Protein AF-A0A2R4N3T8-F1 (afdb_monomer_lite)

Sequence (100 aa):
MARRKRKDPVTEAALKQLKFEVAQELGIPLNEEDNGDLTTRQVGKIGGTMVKRLIELGQRALVAEYEARQRRSQMRLVHAQRRPQLAAQALGVQRLRAVR

InterPro domains:
  IPR001448 Small acid-soluble spore protein, alpha/beta-type [PF00269] (9-61)
  IPR018126 Small acid-soluble spore protein, alpha/beta-type, conserved site [PS00304] (19-28)
  IPR038300 SASP, alpha/beta-type superfamily [G3DSA:6.10.10.80] (9-70)
  IPR050847 Small acid-soluble spore DNA-binding [PTHR36107] (10-63)

Organism: Carboxydocella thermautotrophica (NCBI:txid178899)

Foldseek 3Di:
DDDPPDDDPVVVVVLVVLLVVLCVVVVHPDDDPDDPVDDPVSSVSSVVVSVVVVVVVVVVVVVVVVVVVVVVVVVVVVVVVCVVVVVVVVVDPPPPDPDD

Radius of gyration: 29.58 Å; chains: 1; bounding box: 58×26×91 Å

Structure (mmCIF, N/CA/C/O backbone):
data_AF-A0A2R4N3T8-F1
#
_entry.id   AF-A0A2R4N3T8-F1
#
loop_
_atom_site.group_PDB
_atom_site.id
_atom_site.type_symbol
_atom_site.label_atom_id
_atom_site.label_alt_id
_atom_site.label_comp_id
_atom_site.label_asym_id
_atom_site.label_entity_id
_atom_site.label_seq_id
_atom_site.pdbx_PDB_ins_code
_atom_site.Cartn_x
_atom_site.Cartn_y
_atom_site.Cartn_z
_atom_site.occupancy
_atom_site.B_iso_or_equiv
_atom_site.auth_seq_id
_atom_site.auth_comp_id
_atom_site.auth_asym_id
_atom_site.auth_atom_id
_atom_site.pdbx_PDB_model_num
ATOM 1 N N . MET A 1 1 ? 20.609 1.713 22.352 1.00 48.22 1 MET A N 1
ATOM 2 C CA . MET A 1 1 ? 19.723 2.788 21.850 1.00 48.22 1 MET A CA 1
ATOM 3 C C . MET A 1 1 ? 19.265 2.442 20.439 1.00 48.22 1 MET A C 1
ATOM 5 O O . MET A 1 1 ? 20.110 2.199 19.587 1.00 48.22 1 MET A O 1
ATOM 9 N N . ALA A 1 2 ? 17.954 2.337 20.200 1.00 59.94 2 ALA A N 1
ATOM 10 C CA . ALA A 1 2 ? 17.408 1.982 18.890 1.00 59.94 2 ALA A CA 1
ATOM 11 C C . ALA A 1 2 ? 17.634 3.127 17.888 1.00 59.94 2 ALA A C 1
ATOM 13 O O . ALA A 1 2 ? 17.214 4.260 18.123 1.00 59.94 2 ALA A O 1
ATOM 14 N N . ARG A 1 3 ? 18.307 2.843 16.766 1.00 66.00 3 ARG A N 1
ATOM 15 C CA . ARG A 1 3 ? 18.503 3.798 15.668 1.00 66.00 3 ARG A CA 1
ATOM 16 C C . ARG A 1 3 ? 17.128 4.214 15.143 1.00 66.00 3 ARG A C 1
ATOM 18 O O . ARG A 1 3 ? 16.443 3.418 14.505 1.00 66.00 3 ARG A O 1
ATOM 25 N N . ARG A 1 4 ? 16.713 5.453 15.422 1.00 62.41 4 ARG A N 1
ATOM 26 C CA . ARG A 1 4 ? 15.455 6.017 14.916 1.00 62.41 4 ARG A CA 1
ATOM 27 C C . ARG A 1 4 ? 15.522 5.988 13.386 1.00 62.41 4 ARG A C 1
ATOM 29 O O . ARG A 1 4 ? 16.324 6.701 12.784 1.00 62.41 4 ARG A O 1
ATOM 36 N N . LYS A 1 5 ? 14.732 5.115 12.756 1.00 67.06 5 LYS A N 1
ATOM 37 C CA . LYS A 1 5 ? 14.573 5.077 11.299 1.00 67.06 5 LYS A CA 1
ATOM 38 C C . LYS A 1 5 ? 13.945 6.420 10.916 1.00 67.06 5 LYS A C 1
ATOM 40 O O . LYS A 1 5 ? 12.791 6.659 11.264 1.00 67.06 5 LYS A O 1
ATOM 45 N N . ARG A 1 6 ? 14.715 7.329 10.305 1.00 61.16 6 ARG A N 1
ATOM 46 C CA . ARG A 1 6 ? 14.159 8.584 9.781 1.00 61.16 6 ARG A CA 1
ATOM 47 C C . ARG A 1 6 ? 13.158 8.191 8.697 1.00 61.16 6 ARG A C 1
ATOM 49 O O . ARG A 1 6 ? 13.553 7.579 7.708 1.00 61.16 6 ARG A O 1
ATOM 56 N N . LYS A 1 7 ? 11.872 8.436 8.943 1.00 67.81 7 LYS A N 1
ATOM 57 C CA . LYS A 1 7 ? 10.837 8.312 7.918 1.00 67.81 7 LYS A CA 1
ATOM 58 C C . LYS A 1 7 ? 10.977 9.524 7.003 1.00 67.81 7 LYS A C 1
ATOM 60 O O . LYS A 1 7 ? 11.187 10.632 7.489 1.00 67.81 7 LYS A O 1
ATOM 65 N N . ASP A 1 8 ? 10.949 9.289 5.702 1.00 85.44 8 ASP A N 1
ATOM 66 C CA . ASP A 1 8 ? 10.917 10.354 4.708 1.00 85.44 8 ASP A CA 1
ATOM 67 C C . ASP A 1 8 ? 9.579 11.116 4.848 1.00 85.44 8 ASP A C 1
ATOM 69 O O . ASP A 1 8 ? 8.529 10.459 4.822 1.00 85.44 8 ASP A O 1
ATOM 73 N N . PRO A 1 9 ? 9.585 12.457 5.012 1.00 81.81 9 PRO A N 1
ATOM 74 C CA . PRO A 1 9 ? 8.366 13.256 5.155 1.00 81.81 9 PRO A CA 1
ATOM 75 C C . PRO A 1 9 ? 7.347 13.032 4.031 1.00 81.81 9 PRO A C 1
ATOM 77 O O . PRO A 1 9 ? 6.142 13.019 4.279 1.00 81.81 9 PRO A O 1
ATOM 80 N N . VAL A 1 10 ? 7.816 12.794 2.802 1.00 85.94 10 VAL A N 1
ATOM 81 C CA . VAL A 1 10 ? 6.945 12.544 1.645 1.00 85.94 10 VAL A CA 1
ATOM 82 C C . VAL A 1 10 ? 6.210 11.215 1.805 1.00 85.94 10 VAL A C 1
ATOM 84 O O . VAL A 1 10 ? 5.015 11.111 1.528 1.00 85.94 10 VAL A O 1
ATOM 87 N N . THR A 1 11 ? 6.906 10.196 2.313 1.00 88.62 11 THR A N 1
ATOM 88 C CA . THR A 1 11 ? 6.308 8.877 2.556 1.00 88.62 11 THR A CA 1
ATOM 89 C C . THR A 1 11 ? 5.267 8.945 3.671 1.00 88.62 11 THR A C 1
ATOM 91 O O . THR A 1 11 ? 4.234 8.289 3.590 1.00 88.62 11 THR A O 1
ATOM 94 N N . GLU A 1 12 ? 5.505 9.748 4.707 1.00 88.81 12 GLU A N 1
ATOM 95 C CA . GLU A 1 12 ? 4.548 9.916 5.802 1.00 88.81 12 GLU A CA 1
ATOM 96 C C . GLU A 1 12 ? 3.249 10.585 5.339 1.00 88.81 12 GLU A C 1
ATOM 98 O O . GLU A 1 12 ? 2.166 10.094 5.666 1.00 88.81 12 GLU A O 1
ATOM 103 N N . ALA A 1 13 ? 3.344 11.629 4.512 1.00 91.25 13 ALA A N 1
ATOM 104 C CA . ALA A 1 13 ? 2.178 12.279 3.920 1.00 91.25 13 ALA A CA 1
ATOM 105 C C . ALA A 1 13 ? 1.374 11.315 3.026 1.00 91.25 13 ALA A C 1
ATOM 107 O O . ALA A 1 13 ? 0.160 11.191 3.195 1.00 91.25 13 ALA A O 1
ATOM 108 N N . ALA A 1 14 ? 2.051 10.568 2.147 1.00 92.75 14 ALA A N 1
ATOM 109 C CA . ALA A 1 14 ? 1.403 9.593 1.268 1.00 92.75 14 ALA A CA 1
ATOM 110 C C . ALA A 1 14 ? 0.707 8.467 2.056 1.00 92.75 14 ALA A C 1
ATOM 112 O O . ALA A 1 14 ? -0.425 8.089 1.758 1.00 92.75 14 ALA A O 1
ATOM 113 N N . LEU A 1 15 ? 1.350 7.949 3.109 1.00 93.88 15 LEU A N 1
ATOM 114 C CA . LEU A 1 15 ? 0.746 6.930 3.971 1.00 93.88 15 LEU A CA 1
ATOM 115 C C . LEU A 1 15 ? -0.430 7.481 4.788 1.00 93.88 15 LEU A C 1
ATOM 117 O O . LEU A 1 15 ? -1.386 6.743 5.036 1.00 93.88 15 LEU A O 1
ATOM 121 N N . LYS A 1 16 ? -0.387 8.756 5.198 1.00 94.56 16 LYS A N 1
ATOM 122 C CA . LYS A 1 16 ? -1.513 9.425 5.866 1.00 94.56 16 LYS A CA 1
ATOM 123 C C . LYS A 1 16 ? -2.718 9.511 4.927 1.00 94.56 16 LYS A C 1
ATOM 125 O O . LYS A 1 16 ? -3.807 9.133 5.345 1.00 94.56 16 LYS A O 1
ATOM 130 N N . GLN A 1 17 ? -2.519 9.928 3.678 1.00 95.19 17 GLN A N 1
ATOM 131 C CA . GLN A 1 17 ? -3.582 9.975 2.666 1.00 95.19 17 GLN A CA 1
ATOM 132 C C . GLN A 1 17 ? -4.188 8.590 2.422 1.00 95.19 17 GLN A C 1
ATOM 134 O O . GLN A 1 17 ? -5.391 8.412 2.601 1.00 95.19 17 GLN A O 1
ATOM 139 N N . LEU A 1 18 ? -3.344 7.583 2.166 1.00 96.19 18 LEU A N 1
ATOM 140 C CA . LEU A 1 18 ? -3.786 6.202 1.962 1.00 96.19 18 LEU A CA 1
ATOM 141 C C . LEU A 1 18 ? -4.628 5.678 3.136 1.00 96.19 18 LEU A C 1
ATOM 143 O O . LEU A 1 18 ? -5.604 4.960 2.934 1.00 96.19 18 LEU A O 1
ATOM 147 N N . LYS A 1 19 ? -4.256 6.023 4.374 1.00 96.19 19 LYS A N 1
ATOM 148 C CA . LYS A 1 19 ? -5.003 5.627 5.574 1.00 96.19 19 LYS A CA 1
ATOM 149 C C . LYS A 1 19 ? -6.441 6.153 5.548 1.00 96.19 19 LYS A C 1
ATOM 151 O O . LYS A 1 19 ? -7.356 5.400 5.877 1.00 96.19 19 LYS A O 1
ATOM 156 N N . PHE A 1 20 ? -6.639 7.416 5.169 1.00 97.38 20 PHE A N 1
ATOM 157 C CA . PHE A 1 20 ? -7.971 8.022 5.098 1.00 97.38 20 PHE A CA 1
ATOM 158 C C . PHE A 1 20 ? -8.785 7.496 3.920 1.00 97.38 20 PHE A C 1
ATOM 160 O O . PHE A 1 20 ? -9.952 7.173 4.110 1.00 97.38 20 PHE A O 1
ATOM 167 N N . GLU A 1 21 ? -8.170 7.317 2.751 1.00 96.88 21 GLU A N 1
ATOM 168 C CA . GLU A 1 21 ? -8.827 6.699 1.591 1.00 96.88 21 GLU A CA 1
ATOM 169 C C . GLU A 1 21 ? -9.349 5.299 1.932 1.00 96.88 21 GLU A C 1
ATOM 171 O O . GLU A 1 21 ? -10.518 4.986 1.724 1.00 96.88 21 GLU A O 1
ATOM 176 N N . VAL A 1 22 ? -8.502 4.466 2.543 1.00 97.81 22 VAL A N 1
ATOM 177 C CA . VAL A 1 22 ? -8.890 3.119 2.978 1.00 97.81 22 VAL A CA 1
ATOM 178 C C . VAL A 1 22 ? -10.009 3.171 4.019 1.00 97.81 22 VAL A C 1
ATOM 180 O O . VAL A 1 22 ? -10.924 2.354 3.974 1.00 97.81 22 VAL A O 1
ATOM 183 N N . ALA A 1 23 ? -9.963 4.107 4.968 1.00 97.38 23 ALA A N 1
ATOM 184 C CA . ALA A 1 23 ? -11.029 4.247 5.955 1.00 97.38 23 ALA A CA 1
ATOM 185 C C . ALA A 1 23 ? -12.370 4.618 5.299 1.00 97.38 23 ALA A C 1
ATOM 187 O O . ALA A 1 23 ? -13.386 3.994 5.613 1.00 97.38 23 ALA A O 1
ATOM 188 N N . GLN A 1 24 ? -12.354 5.559 4.350 1.00 97.12 24 GLN A N 1
ATOM 189 C CA . GLN A 1 24 ? -13.530 5.976 3.584 1.00 97.12 24 GLN A CA 1
ATOM 190 C C . GLN A 1 24 ? -14.134 4.812 2.794 1.00 97.12 24 GLN A C 1
ATOM 192 O O . GLN A 1 24 ? -15.331 4.556 2.898 1.00 97.12 24 GLN A O 1
ATOM 197 N N . GLU A 1 25 ? -13.316 4.050 2.070 1.00 97.06 25 GLU A N 1
ATOM 198 C CA . GLU A 1 25 ? -13.774 2.877 1.314 1.00 97.06 25 GLU A CA 1
ATOM 199 C C . GLU A 1 25 ? -14.376 1.783 2.200 1.00 97.06 25 GLU A C 1
ATOM 201 O O . GLU A 1 25 ? -15.289 1.064 1.795 1.00 97.06 25 GLU A O 1
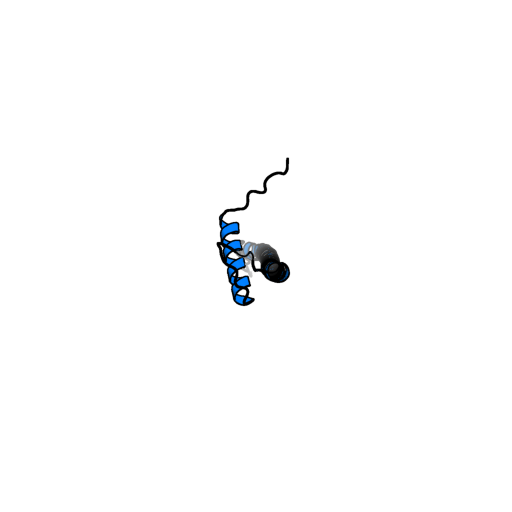ATOM 206 N N . LEU A 1 26 ? -13.849 1.632 3.415 1.00 97.12 26 LEU A N 1
ATOM 207 C CA . LEU A 1 26 ? -14.344 0.662 4.384 1.00 97.12 26 LEU A CA 1
ATOM 208 C C . LEU A 1 26 ? -15.568 1.161 5.165 1.00 97.12 26 LEU A C 1
ATOM 210 O O . LEU A 1 26 ? -16.100 0.388 5.967 1.00 97.12 26 LEU A O 1
ATOM 214 N N . GLY A 1 27 ? -15.994 2.413 4.959 1.00 96.38 27 GLY A N 1
ATOM 215 C CA . GLY A 1 27 ? -17.078 3.049 5.708 1.00 96.38 27 GLY A CA 1
ATOM 216 C C . GLY A 1 27 ? -16.759 3.231 7.193 1.00 96.38 27 GLY A C 1
ATOM 217 O O . GLY A 1 27 ? -17.661 3.195 8.026 1.00 96.38 27 GLY A O 1
ATOM 218 N N . ILE A 1 28 ? -15.477 3.355 7.549 1.00 96.88 28 ILE A N 1
ATOM 219 C CA . ILE A 1 28 ? -15.035 3.536 8.934 1.00 96.88 28 ILE A CA 1
ATOM 220 C C . ILE A 1 28 ? -14.805 5.035 9.169 1.00 96.88 28 ILE A C 1
ATOM 222 O O . ILE A 1 28 ? -14.002 5.627 8.444 1.00 96.88 28 ILE A O 1
ATOM 226 N N . PRO A 1 29 ? -15.461 5.655 10.170 1.00 94.81 29 PRO A N 1
ATOM 227 C CA . PRO A 1 29 ? -15.396 7.097 10.405 1.00 94.81 29 PRO A CA 1
ATOM 228 C C . PRO A 1 29 ? -14.084 7.494 11.101 1.00 94.81 29 PRO A C 1
ATOM 230 O O .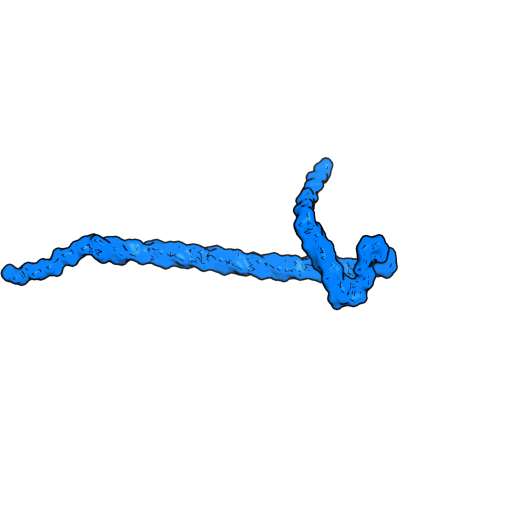 PRO A 1 29 ? -14.069 7.885 12.262 1.00 94.81 29 PRO A O 1
ATOM 233 N N . LEU A 1 30 ? -12.963 7.352 10.392 1.00 95.06 30 LEU A N 1
ATOM 234 C CA . LEU A 1 30 ? -11.644 7.775 10.855 1.00 95.06 30 LEU A CA 1
ATOM 235 C C . LEU A 1 30 ? -11.461 9.282 10.624 1.00 95.06 30 LEU A C 1
ATOM 237 O O . LEU A 1 30 ? -11.609 9.751 9.496 1.00 95.06 30 LEU A O 1
ATOM 241 N N . ASN A 1 31 ? -11.062 10.018 11.657 1.00 93.56 31 ASN A N 1
ATOM 242 C CA . ASN A 1 31 ? -10.757 11.450 11.585 1.00 93.56 31 ASN A CA 1
ATOM 243 C C . ASN A 1 31 ? -9.331 11.766 12.092 1.00 93.56 31 ASN A C 1
ATOM 245 O O . ASN A 1 31 ? -8.578 10.864 12.475 1.00 93.56 31 ASN A O 1
ATOM 249 N N . GLU A 1 32 ? -8.918 13.036 12.021 1.00 91.88 32 GLU A N 1
ATOM 250 C CA . GLU A 1 32 ? -7.575 13.466 12.447 1.00 91.88 32 GLU A CA 1
ATOM 251 C C . GLU A 1 32 ? -7.447 13.718 13.956 1.00 91.88 32 GLU A C 1
ATOM 253 O O . GLU A 1 32 ? -6.329 13.676 14.468 1.00 91.88 32 GLU A O 1
ATOM 258 N N . GLU A 1 33 ? -8.558 13.973 14.645 1.00 90.75 33 GLU A N 1
ATOM 259 C CA . GLU A 1 33 ? -8.577 14.519 16.005 1.00 90.75 33 GLU A CA 1
ATOM 260 C C . GLU A 1 33 ? -8.779 13.430 17.061 1.00 90.75 33 GLU A C 1
ATOM 262 O O . GLU A 1 33 ? -7.881 13.183 17.865 1.00 90.75 33 GLU A O 1
ATOM 267 N N . ASP A 1 34 ? -9.925 12.745 17.036 1.00 89.81 34 ASP A N 1
ATOM 268 C CA . ASP A 1 34 ? -10.294 11.738 18.025 1.00 89.81 34 ASP A CA 1
ATOM 269 C C . ASP A 1 34 ? -10.977 10.521 17.394 1.00 89.81 34 ASP A C 1
ATOM 271 O O . ASP A 1 34 ? -11.998 10.606 16.718 1.00 89.81 34 ASP A O 1
ATOM 275 N N . ASN A 1 35 ? -10.408 9.350 17.659 1.00 92.50 35 ASN A N 1
ATOM 276 C CA . ASN A 1 35 ? -10.895 8.066 17.174 1.00 92.50 35 ASN A CA 1
ATOM 277 C C . ASN A 1 35 ? -11.132 7.080 18.329 1.00 92.50 35 ASN A C 1
ATOM 279 O O . ASN A 1 35 ? -11.052 5.869 18.114 1.00 92.50 35 ASN A O 1
ATOM 283 N N . GLY A 1 36 ? -11.376 7.580 19.546 1.00 91.94 36 GLY A N 1
ATOM 284 C CA . GLY A 1 36 ? -11.574 6.767 20.750 1.00 91.94 36 GLY A CA 1
ATOM 285 C C . GLY A 1 36 ? -12.701 5.737 20.634 1.00 91.94 36 GLY A C 1
ATOM 286 O O . GLY A 1 36 ? -12.582 4.639 21.174 1.00 91.94 36 GLY A O 1
ATOM 287 N N . ASP A 1 37 ? -13.735 6.042 19.850 1.00 94.75 37 ASP A N 1
ATOM 288 C CA . ASP A 1 37 ? -14.871 5.144 19.610 1.00 94.75 37 ASP A CA 1
ATOM 289 C C . ASP A 1 37 ? -14.581 4.044 18.573 1.00 94.75 37 ASP A C 1
ATOM 291 O O . ASP A 1 37 ? -15.372 3.110 18.405 1.00 94.75 37 ASP A O 1
ATOM 295 N N . LEU A 1 38 ? -13.454 4.118 17.850 1.00 96.00 38 LEU A N 1
ATOM 296 C CA . LEU A 1 38 ? -13.102 3.085 16.882 1.00 96.00 38 LEU A CA 1
ATOM 297 C C . LEU A 1 38 ? -12.649 1.814 17.595 1.00 96.00 38 LEU A C 1
ATOM 299 O O . LEU A 1 38 ? -11.657 1.772 18.323 1.00 96.00 38 LEU A O 1
ATOM 303 N N . THR A 1 39 ? -13.322 0.713 17.283 1.00 96.62 39 THR A N 1
ATOM 304 C CA . THR A 1 39 ? -12.923 -0.602 17.779 1.00 96.62 39 THR A CA 1
ATOM 305 C C . THR A 1 39 ? -11.551 -1.000 17.231 1.00 96.62 39 THR A C 1
ATOM 307 O O . THR A 1 39 ? -11.201 -0.719 16.078 1.00 96.62 39 THR A O 1
ATOM 310 N N . THR A 1 40 ? -10.791 -1.782 18.003 1.00 96.44 40 THR A N 1
ATOM 311 C CA . THR A 1 40 ? -9.513 -2.363 17.549 1.00 96.44 40 THR A CA 1
ATOM 312 C C . THR A 1 4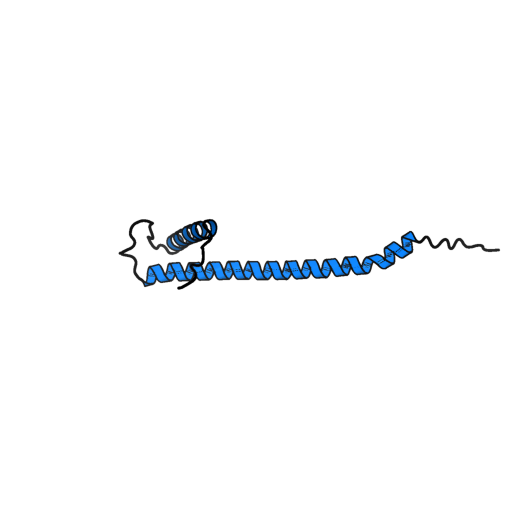0 ? -9.664 -3.130 16.234 1.00 96.44 40 THR A C 1
ATOM 314 O O . THR A 1 40 ? -8.768 -3.116 15.393 1.00 96.44 40 THR A O 1
ATOM 317 N N . ARG A 1 41 ? -10.825 -3.762 16.013 1.00 96.94 41 ARG A N 1
ATOM 318 C CA . ARG A 1 41 ? -11.142 -4.459 14.763 1.00 96.94 41 ARG A CA 1
ATOM 319 C C . ARG A 1 41 ? -11.250 -3.504 13.573 1.00 96.94 41 ARG A C 1
ATOM 321 O O . ARG A 1 41 ? -10.747 -3.838 12.503 1.00 96.94 41 ARG A O 1
ATOM 328 N N . GLN A 1 42 ? -11.880 -2.341 13.734 1.00 97.00 42 GLN A N 1
ATOM 329 C CA . GLN A 1 42 ? -11.979 -1.331 12.674 1.00 97.00 42 GLN A CA 1
ATOM 330 C C . GLN A 1 42 ? -10.602 -0.763 12.323 1.00 97.00 42 GLN A C 1
ATOM 332 O O . GLN A 1 42 ? -10.209 -0.789 11.156 1.00 97.00 42 GLN A O 1
ATOM 337 N N . VAL A 1 43 ? -9.830 -0.348 13.329 1.00 95.69 43 VAL A N 1
ATOM 338 C CA . VAL A 1 43 ? -8.466 0.168 13.124 1.00 95.69 43 VAL A CA 1
ATOM 339 C C . VAL A 1 43 ? -7.562 -0.900 12.497 1.00 95.69 43 VAL A C 1
ATOM 341 O O . VAL A 1 43 ? -6.836 -0.627 11.539 1.00 95.69 43 VAL A O 1
ATOM 344 N N . GLY A 1 44 ? -7.658 -2.145 12.971 1.00 97.00 44 GLY A N 1
ATOM 345 C CA . GLY A 1 44 ? -6.935 -3.285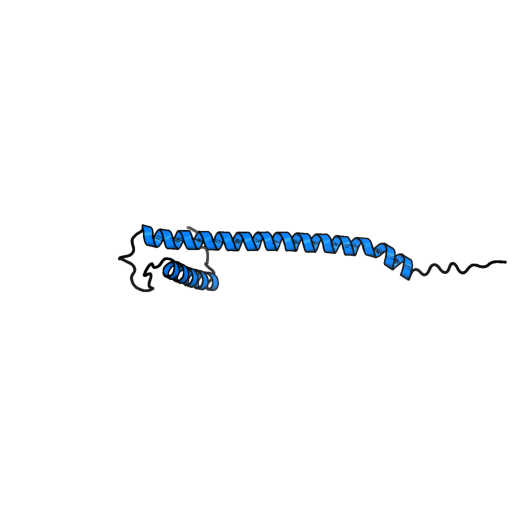 12.410 1.00 97.00 44 GLY A CA 1
ATOM 346 C C . GLY A 1 44 ? -7.297 -3.561 10.949 1.00 97.00 44 GLY A C 1
ATOM 347 O O . GLY A 1 44 ? -6.409 -3.828 10.139 1.00 97.00 44 GLY A O 1
ATOM 348 N N . LYS A 1 45 ? -8.577 -3.432 10.575 1.00 97.88 45 LYS A N 1
ATOM 349 C CA . LYS A 1 45 ? -9.033 -3.593 9.185 1.00 97.88 45 LYS A CA 1
ATOM 350 C C . LYS A 1 45 ? -8.442 -2.521 8.266 1.00 97.88 45 LYS A C 1
ATOM 352 O O . LYS A 1 45 ? -8.013 -2.861 7.162 1.00 97.88 45 LYS A O 1
ATOM 357 N N . ILE A 1 46 ? -8.366 -1.268 8.722 1.00 97.81 46 ILE A N 1
ATOM 358 C CA . ILE A 1 46 ? -7.715 -0.177 7.976 1.00 97.81 46 ILE A CA 1
ATOM 359 C C . ILE A 1 46 ? -6.239 -0.515 7.755 1.00 97.81 46 ILE A C 1
ATOM 361 O O . ILE A 1 46 ? -5.792 -0.605 6.613 1.00 97.81 46 ILE A O 1
ATOM 365 N N . GLY A 1 47 ? -5.494 -0.788 8.831 1.00 97.00 47 GLY A N 1
ATOM 366 C CA . GLY A 1 47 ? -4.062 -1.090 8.747 1.00 97.00 47 GLY A CA 1
ATOM 367 C C . GLY A 1 47 ? -3.752 -2.313 7.876 1.00 97.00 47 GLY A C 1
ATOM 368 O O . GLY A 1 47 ? -2.862 -2.264 7.028 1.00 97.00 47 GLY A O 1
ATOM 369 N N . GLY A 1 48 ? -4.526 -3.391 8.020 1.00 98.00 48 GLY A N 1
ATOM 370 C CA . GLY A 1 48 ? -4.380 -4.590 7.193 1.00 98.00 48 GLY A CA 1
ATOM 371 C C . GLY A 1 48 ? -4.639 -4.321 5.708 1.00 98.00 48 GLY A C 1
ATOM 372 O O . GLY A 1 48 ? -3.892 -4.793 4.851 1.00 98.00 48 GLY A O 1
ATOM 373 N N . THR A 1 49 ? -5.647 -3.503 5.396 1.00 98.25 49 THR A N 1
ATOM 374 C CA . THR A 1 49 ? -5.968 -3.126 4.011 1.00 98.25 49 THR A CA 1
ATOM 375 C C . THR A 1 49 ? -4.883 -2.230 3.408 1.00 98.25 49 THR A C 1
ATOM 377 O O . THR A 1 49 ? -4.492 -2.441 2.260 1.00 98.25 49 THR A O 1
ATOM 380 N N . MET A 1 50 ? -4.315 -1.301 4.186 1.00 97.69 50 MET A N 1
ATOM 381 C CA . MET A 1 50 ? -3.161 -0.503 3.754 1.00 97.69 50 MET A CA 1
ATOM 382 C C . MET A 1 50 ? -1.961 -1.390 3.396 1.00 97.69 50 MET A C 1
ATOM 384 O O . MET A 1 50 ? -1.372 -1.229 2.329 1.00 97.69 50 MET A O 1
ATOM 388 N N . VAL A 1 51 ? -1.610 -2.352 4.259 1.00 97.25 51 VAL A N 1
ATOM 389 C CA . VAL A 1 51 ? -0.487 -3.274 4.009 1.00 97.25 51 VAL A CA 1
ATOM 390 C C . VAL A 1 51 ? -0.740 -4.115 2.761 1.00 97.25 51 VAL A C 1
ATOM 392 O O . VAL A 1 51 ? 0.161 -4.263 1.938 1.00 97.25 51 VAL A O 1
ATOM 395 N N . LYS A 1 52 ? -1.969 -4.608 2.571 1.00 98.00 52 LYS A N 1
ATOM 396 C CA . LYS A 1 52 ? -2.343 -5.361 1.370 1.00 98.00 52 LYS A CA 1
ATOM 397 C C . LYS A 1 52 ? -2.103 -4.547 0.092 1.00 98.00 52 LYS A C 1
ATOM 399 O O . LYS A 1 52 ? -1.435 -5.036 -0.815 1.00 98.00 52 LYS A O 1
ATOM 404 N N . ARG A 1 53 ? -2.552 -3.287 0.051 1.00 96.56 53 ARG A N 1
ATOM 405 C CA . ARG A 1 53 ? -2.328 -2.384 -1.095 1.00 96.56 53 ARG A CA 1
ATOM 406 C C . ARG A 1 53 ? -0.849 -2.126 -1.361 1.00 96.56 53 ARG A C 1
ATOM 408 O O . ARG A 1 53 ? -0.413 -2.156 -2.507 1.00 96.56 53 ARG A O 1
ATOM 415 N N . LEU A 1 54 ? -0.062 -1.901 -0.310 1.00 96.00 54 LEU A N 1
ATOM 416 C CA . LEU A 1 54 ? 1.381 -1.694 -0.448 1.00 96.00 54 LEU A CA 1
ATOM 417 C C . LEU A 1 54 ? 2.081 -2.932 -1.017 1.00 96.00 54 LEU A C 1
ATOM 419 O O . LEU A 1 54 ? 2.969 -2.793 -1.856 1.00 96.00 54 LEU A O 1
ATOM 423 N N . ILE A 1 55 ? 1.668 -4.133 -0.603 1.00 97.19 55 ILE A N 1
ATOM 424 C CA . ILE A 1 55 ? 2.187 -5.388 -1.159 1.00 97.19 55 ILE A CA 1
ATOM 425 C C . ILE A 1 55 ? 1.820 -5.505 -2.638 1.00 97.19 55 ILE A C 1
ATOM 427 O O . ILE A 1 55 ? 2.696 -5.800 -3.445 1.00 97.19 55 ILE A O 1
ATOM 431 N N . GLU A 1 56 ? 0.572 -5.226 -3.013 1.00 97.06 56 GLU A N 1
ATOM 432 C CA . GLU A 1 56 ? 0.129 -5.266 -4.413 1.00 97.06 56 GLU A CA 1
ATOM 433 C C . GLU A 1 56 ? 0.925 -4.285 -5.293 1.00 97.06 56 GLU A C 1
ATOM 435 O O . GLU A 1 56 ? 1.390 -4.650 -6.376 1.00 97.06 56 GLU A O 1
ATOM 440 N N . LEU A 1 57 ? 1.146 -3.053 -4.821 1.00 95.56 57 LEU A N 1
ATOM 441 C CA . LEU A 1 57 ? 1.985 -2.068 -5.5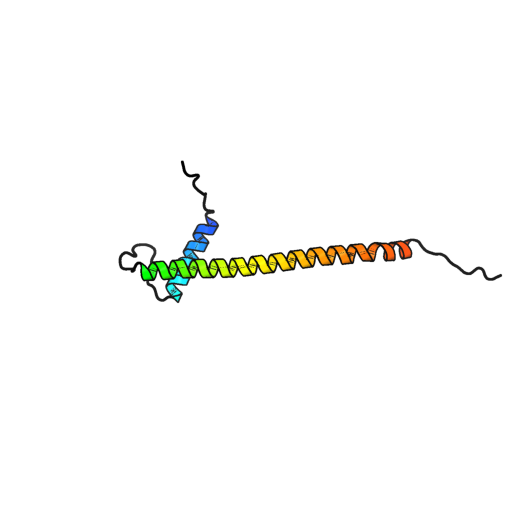10 1.00 95.56 57 LEU A CA 1
ATOM 442 C C . LEU A 1 57 ? 3.443 -2.532 -5.609 1.00 95.56 57 LEU A C 1
ATOM 444 O O . LEU A 1 57 ? 4.050 -2.434 -6.675 1.00 95.56 57 LEU A O 1
ATOM 448 N N . GLY A 1 58 ? 3.991 -3.080 -4.522 1.00 96.75 58 GLY A N 1
ATOM 449 C CA . GLY A 1 58 ? 5.342 -3.633 -4.490 1.00 96.75 58 GLY A CA 1
ATOM 450 C C . GLY A 1 58 ? 5.519 -4.790 -5.473 1.00 96.75 58 GLY A C 1
ATOM 451 O O . GLY A 1 58 ? 6.499 -4.824 -6.212 1.00 96.75 58 GLY A O 1
ATOM 452 N N . GLN A 1 59 ? 4.547 -5.699 -5.553 1.00 97.94 59 GLN A N 1
ATOM 453 C CA . GLN A 1 59 ? 4.544 -6.800 -6.517 1.00 97.94 59 GLN A CA 1
ATOM 454 C C . GLN A 1 59 ? 4.553 -6.280 -7.958 1.00 97.94 59 GLN A C 1
ATOM 456 O O . GLN A 1 59 ? 5.384 -6.715 -8.754 1.00 97.94 59 GLN A O 1
ATOM 461 N N . ARG A 1 60 ? 3.690 -5.310 -8.290 1.00 97.31 60 ARG A N 1
ATOM 462 C CA . ARG A 1 60 ? 3.665 -4.684 -9.626 1.00 97.31 60 ARG A CA 1
ATOM 463 C C . ARG A 1 60 ? 4.998 -4.020 -9.968 1.00 97.31 60 ARG A C 1
ATOM 465 O O . ARG A 1 60 ? 5.489 -4.185 -11.082 1.00 97.31 60 ARG A O 1
ATOM 472 N N . ALA A 1 61 ? 5.599 -3.312 -9.012 1.00 97.06 61 ALA A N 1
ATOM 473 C CA . ALA A 1 61 ? 6.900 -2.678 -9.194 1.00 97.06 61 ALA A CA 1
ATOM 474 C C . ALA A 1 61 ? 8.008 -3.710 -9.464 1.00 97.06 61 ALA A C 1
ATOM 476 O O . ALA A 1 61 ? 8.792 -3.530 -10.393 1.00 97.06 61 ALA A O 1
ATOM 477 N N . LEU A 1 62 ? 8.036 -4.816 -8.712 1.00 97.50 62 LEU A N 1
ATOM 478 C CA . LEU A 1 62 ? 9.010 -5.895 -8.904 1.00 97.50 62 LEU A CA 1
ATOM 479 C C . LEU A 1 62 ? 8.863 -6.574 -10.271 1.00 97.50 62 LEU A C 1
ATOM 481 O O . LEU A 1 62 ? 9.867 -6.835 -10.934 1.00 97.50 62 LEU A O 1
ATOM 485 N N . VAL A 1 63 ? 7.628 -6.829 -10.713 1.00 97.56 63 VAL A N 1
ATOM 486 C CA . VAL A 1 63 ? 7.360 -7.386 -12.049 1.00 97.56 63 VAL A CA 1
ATOM 487 C C . VAL A 1 63 ? 7.849 -6.427 -13.134 1.00 97.56 63 VAL A C 1
ATOM 489 O O . VAL A 1 63 ? 8.605 -6.835 -14.015 1.00 97.56 63 VAL A O 1
ATOM 492 N N . ALA A 1 64 ? 7.497 -5.143 -13.040 1.00 96.56 64 ALA A N 1
ATOM 493 C CA . ALA A 1 64 ? 7.930 -4.132 -14.002 1.00 96.56 64 ALA A CA 1
ATOM 494 C C . ALA A 1 64 ? 9.462 -4.006 -14.061 1.00 96.56 64 ALA A C 1
ATOM 496 O O . ALA A 1 64 ? 10.045 -3.884 -15.140 1.00 96.56 64 ALA A O 1
ATOM 497 N N . GLU A 1 65 ? 10.132 -4.073 -12.910 1.00 96.19 65 GLU A N 1
ATOM 498 C CA . GLU A 1 65 ? 11.588 -4.035 -12.833 1.00 96.19 65 GLU A CA 1
ATOM 499 C C . GLU A 1 65 ? 12.224 -5.275 -13.479 1.00 96.19 65 GLU A C 1
ATOM 501 O O . GLU A 1 65 ? 13.195 -5.153 -14.230 1.00 96.19 65 GLU A O 1
ATOM 506 N N . TYR A 1 66 ? 11.660 -6.462 -13.234 1.00 94.69 66 TYR A N 1
ATOM 507 C CA . TYR A 1 66 ? 12.106 -7.700 -13.866 1.00 94.69 66 TYR A CA 1
ATOM 508 C C . TYR A 1 66 ? 11.975 -7.618 -15.390 1.00 94.69 66 TYR A C 1
ATOM 510 O O . TYR A 1 66 ? 12.950 -7.863 -16.102 1.00 94.69 66 TYR A O 1
ATOM 518 N N . GLU A 1 67 ? 10.822 -7.187 -15.903 1.00 94.44 67 GLU A N 1
ATOM 519 C CA . GLU A 1 67 ? 10.618 -6.984 -17.339 1.00 94.44 67 GLU A CA 1
ATOM 520 C C . GLU A 1 67 ? 11.596 -5.964 -17.925 1.00 94.44 67 GLU A C 1
ATOM 522 O O . GLU A 1 67 ? 12.180 -6.197 -18.985 1.00 94.44 67 GLU A O 1
ATOM 527 N N . ALA A 1 68 ? 11.823 -4.841 -17.238 1.00 93.38 68 ALA A N 1
ATOM 528 C CA . ALA A 1 68 ? 12.775 -3.829 -17.676 1.00 93.38 68 ALA A CA 1
ATOM 529 C C . ALA A 1 68 ? 14.206 -4.385 -17.731 1.00 93.38 68 ALA A C 1
ATOM 531 O O . ALA A 1 68 ? 14.935 -4.114 -18.690 1.00 93.38 68 ALA A O 1
ATOM 532 N N . ARG A 1 69 ? 14.608 -5.198 -16.744 1.00 93.31 69 ARG A N 1
ATOM 533 C CA . ARG A 1 69 ? 15.904 -5.893 -16.747 1.00 93.31 69 ARG A CA 1
ATOM 534 C C . ARG A 1 69 ? 16.022 -6.862 -17.926 1.00 93.31 69 ARG A C 1
ATOM 536 O O . ARG A 1 69 ? 17.056 -6.848 -18.594 1.00 93.31 69 ARG A O 1
ATOM 543 N N . GLN A 1 70 ? 14.973 -7.631 -18.229 1.00 88.62 70 GLN A N 1
ATOM 544 C CA . GLN A 1 70 ? 14.953 -8.550 -19.375 1.00 88.62 70 GLN A CA 1
ATOM 545 C C . GLN A 1 70 ? 15.001 -7.812 -20.719 1.00 88.62 70 GLN A C 1
ATOM 547 O O . GLN A 1 70 ? 15.759 -8.181 -21.613 1.00 88.62 70 GLN A O 1
ATOM 552 N N . ARG A 1 71 ? 14.253 -6.714 -20.868 1.00 89.56 71 ARG A N 1
ATOM 553 C CA . ARG A 1 71 ? 14.302 -5.890 -22.086 1.00 89.56 71 ARG A CA 1
ATOM 554 C C . ARG A 1 71 ? 15.702 -5.315 -22.304 1.00 89.56 71 ARG A C 1
ATOM 556 O O . ARG A 1 71 ? 16.232 -5.385 -23.411 1.00 89.56 71 ARG A O 1
ATOM 563 N N . ARG A 1 72 ? 16.345 -4.806 -21.245 1.00 88.31 72 ARG A N 1
ATOM 564 C CA . ARG A 1 72 ? 17.719 -4.275 -21.310 1.00 88.31 72 ARG A CA 1
ATOM 565 C C . ARG A 1 72 ? 18.748 -5.351 -21.675 1.00 88.31 72 ARG A C 1
ATOM 567 O O . ARG A 1 72 ? 19.657 -5.066 -22.456 1.00 88.31 72 ARG A O 1
ATOM 574 N N . SER A 1 73 ? 18.621 -6.570 -21.144 1.00 81.81 73 SER A N 1
ATOM 575 C CA . SER A 1 73 ? 19.539 -7.672 -21.466 1.00 81.81 73 SER A CA 1
ATOM 576 C C . SER A 1 73 ? 19.380 -8.143 -22.916 1.00 81.81 73 SER A C 1
ATOM 578 O O . SER A 1 73 ? 20.380 -8.275 -23.623 1.00 81.81 73 SER A O 1
ATOM 580 N N . GLN A 1 74 ? 18.143 -8.298 -23.398 1.00 74.19 74 GLN A N 1
ATOM 581 C CA . GLN A 1 74 ? 17.860 -8.683 -24.784 1.00 74.19 74 GLN A CA 1
ATOM 582 C C . GLN A 1 74 ? 18.348 -7.629 -25.786 1.00 74.19 74 GLN A C 1
ATOM 584 O O . GLN A 1 74 ? 18.988 -7.965 -26.782 1.00 74.19 74 GLN A O 1
ATOM 589 N N . MET A 1 75 ? 18.139 -6.343 -25.497 1.00 71.12 75 MET A N 1
ATOM 590 C CA . MET A 1 75 ? 18.579 -5.252 -26.369 1.00 71.12 75 MET A CA 1
ATOM 591 C C . MET A 1 75 ? 20.113 -5.207 -26.505 1.00 71.12 75 MET A C 1
ATOM 593 O O . MET A 1 75 ? 20.640 -5.003 -27.600 1.00 71.12 75 MET A O 1
ATOM 597 N N . ARG A 1 76 ? 20.853 -5.497 -25.423 1.00 73.56 76 ARG A N 1
ATOM 598 C CA . ARG A 1 76 ? 22.322 -5.604 -25.454 1.00 73.56 76 ARG A CA 1
ATOM 599 C C . ARG A 1 76 ? 22.806 -6.748 -26.356 1.00 73.56 76 ARG A C 1
ATOM 601 O O . ARG A 1 76 ? 23.805 -6.575 -27.054 1.00 73.56 76 ARG A O 1
ATOM 608 N N . LEU A 1 77 ? 22.100 -7.880 -26.383 1.00 65.94 77 LEU A N 1
ATOM 609 C CA . LEU A 1 77 ? 22.430 -9.020 -27.249 1.00 65.94 77 LEU A CA 1
ATOM 610 C C . LEU A 1 77 ? 22.155 -8.722 -28.728 1.00 65.94 77 LEU A C 1
ATOM 612 O O . LEU A 1 77 ? 22.998 -9.016 -29.576 1.00 65.94 77 LEU A O 1
ATOM 616 N N . VAL A 1 78 ? 21.035 -8.063 -29.040 1.00 64.69 78 VAL A N 1
ATOM 617 C CA . VAL A 1 78 ? 20.704 -7.661 -30.420 1.00 64.69 78 VAL A CA 1
ATOM 618 C C . VAL A 1 78 ? 21.751 -6.693 -30.983 1.00 64.69 78 VAL A C 1
ATOM 620 O O . VAL A 1 78 ? 22.195 -6.848 -32.122 1.00 64.69 78 VAL A O 1
ATOM 623 N N . HIS A 1 79 ? 22.207 -5.720 -30.188 1.00 62.56 79 HIS A N 1
ATOM 624 C CA . HIS A 1 79 ? 23.256 -4.794 -30.622 1.00 62.56 79 HIS A CA 1
ATOM 625 C C . HIS A 1 79 ? 24.642 -5.448 -30.725 1.00 62.56 79 HIS A C 1
ATOM 627 O O . HIS A 1 79 ? 25.420 -5.068 -31.601 1.00 62.56 79 HIS A O 1
ATOM 633 N N . ALA A 1 80 ? 24.958 -6.441 -29.888 1.00 62.53 80 ALA A N 1
ATOM 634 C CA . ALA A 1 80 ? 26.213 -7.187 -29.984 1.00 62.53 80 ALA A CA 1
ATOM 635 C C . ALA A 1 80 ? 26.296 -8.025 -31.276 1.00 62.53 80 ALA A C 1
ATOM 637 O O . ALA A 1 80 ? 27.349 -8.067 -31.910 1.00 62.53 80 ALA A O 1
ATOM 638 N N . GLN A 1 81 ? 25.183 -8.625 -31.714 1.00 59.44 81 GLN A N 1
ATOM 639 C CA . GLN A 1 81 ? 25.143 -9.494 -32.899 1.00 59.44 81 GLN A CA 1
ATOM 640 C C . GLN A 1 81 ? 25.145 -8.748 -34.246 1.00 59.44 81 GLN A C 1
ATOM 642 O O . GLN A 1 81 ? 25.515 -9.332 -35.262 1.00 59.44 81 GLN A O 1
ATOM 647 N N . ARG A 1 82 ? 24.785 -7.455 -34.290 1.00 58.00 82 ARG A N 1
ATOM 648 C CA . ARG A 1 82 ? 24.797 -6.652 -35.536 1.00 58.00 82 ARG A CA 1
ATOM 649 C C . ARG A 1 82 ? 26.133 -5.967 -35.852 1.00 58.00 82 ARG A C 1
ATOM 651 O O . ARG A 1 82 ? 26.313 -5.480 -36.966 1.00 58.00 82 ARG A O 1
ATOM 658 N N . ARG A 1 83 ? 27.090 -5.944 -34.915 1.00 56.53 83 ARG A N 1
ATOM 659 C CA . ARG A 1 83 ? 28.426 -5.355 -35.135 1.00 56.53 83 ARG A CA 1
ATOM 660 C C . ARG A 1 83 ? 29.285 -6.046 -36.214 1.00 56.53 83 ARG A C 1
ATOM 662 O O . ARG A 1 83 ? 29.901 -5.308 -36.980 1.00 56.53 83 ARG A O 1
ATOM 669 N N . PRO A 1 84 ? 29.329 -7.387 -36.361 1.00 56.53 84 PRO A N 1
ATOM 670 C CA . PRO A 1 84 ? 30.182 -8.005 -37.381 1.00 56.53 84 PRO A CA 1
ATOM 671 C C . PRO A 1 84 ? 29.685 -7.792 -38.823 1.00 56.53 84 PRO A C 1
ATOM 673 O O . PRO A 1 84 ? 30.500 -7.730 -39.737 1.00 56.53 84 PRO A O 1
ATOM 676 N N . GLN A 1 85 ? 28.375 -7.622 -39.049 1.00 53.91 85 GLN A N 1
ATOM 677 C CA . GLN A 1 85 ? 27.833 -7.461 -40.409 1.00 53.91 85 GLN A CA 1
ATOM 678 C C . GLN A 1 85 ? 28.022 -6.044 -40.971 1.00 53.91 85 GLN A C 1
ATOM 680 O O . GLN A 1 85 ? 28.341 -5.888 -42.147 1.00 53.91 85 GLN A O 1
ATOM 685 N N . LEU A 1 86 ? 27.887 -5.010 -40.133 1.00 53.41 86 LEU A N 1
ATOM 686 C CA . LEU A 1 86 ? 28.127 -3.621 -40.546 1.00 53.41 86 LEU A CA 1
ATOM 687 C C . LEU A 1 86 ? 29.623 -3.333 -40.755 1.00 53.41 86 LEU A C 1
ATOM 689 O O . LEU A 1 86 ? 29.975 -2.586 -41.664 1.00 53.41 86 LEU A O 1
ATOM 693 N N . ALA A 1 87 ? 30.509 -3.974 -39.982 1.00 54.16 87 ALA A N 1
ATOM 694 C CA . ALA A 1 87 ? 31.956 -3.879 -40.188 1.00 54.16 87 ALA A CA 1
ATOM 695 C C . ALA A 1 87 ? 32.401 -4.494 -41.532 1.00 54.16 87 ALA A C 1
ATOM 697 O O . ALA A 1 87 ? 33.251 -3.925 -42.211 1.00 54.16 87 ALA A O 1
ATOM 698 N N . ALA A 1 88 ? 31.790 -5.608 -41.955 1.00 54.09 88 ALA A N 1
ATOM 699 C CA . ALA A 1 88 ? 32.084 -6.247 -43.241 1.00 54.09 88 ALA A CA 1
ATOM 700 C C . ALA A 1 88 ? 31.591 -5.431 -44.454 1.00 54.09 88 ALA A C 1
ATOM 702 O O . ALA A 1 88 ? 32.216 -5.465 -45.511 1.00 54.09 88 ALA A O 1
ATOM 703 N N . GLN A 1 89 ? 30.499 -4.673 -44.305 1.00 54.97 89 GLN A N 1
ATOM 704 C CA . GLN A 1 89 ? 29.995 -3.771 -45.351 1.00 54.97 89 GLN A CA 1
ATOM 705 C C . GLN A 1 89 ? 30.805 -2.467 -45.438 1.00 54.97 89 GLN A C 1
ATOM 707 O O . GLN A 1 89 ? 31.027 -1.961 -46.535 1.00 54.97 89 GLN A O 1
ATOM 712 N N . ALA A 1 90 ? 31.302 -1.954 -44.307 1.00 53.81 90 ALA A N 1
ATOM 713 C CA . ALA A 1 90 ? 32.176 -0.778 -44.270 1.00 5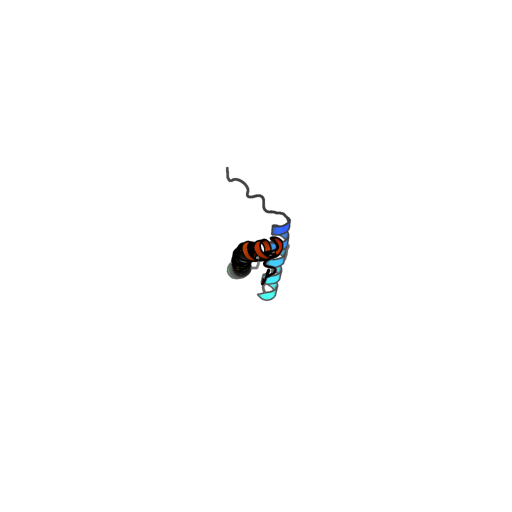3.81 90 ALA A CA 1
ATOM 714 C C . ALA A 1 90 ? 33.587 -1.053 -44.829 1.00 53.81 90 ALA A C 1
ATOM 716 O O . ALA A 1 90 ? 34.240 -0.136 -45.319 1.00 53.81 90 ALA A O 1
ATOM 717 N N . LEU A 1 91 ? 34.046 -2.310 -44.798 1.00 56.94 91 LEU A N 1
ATOM 718 C CA . LEU A 1 91 ? 35.356 -2.735 -45.308 1.00 56.94 91 LEU A CA 1
ATOM 719 C C . LEU A 1 91 ? 35.392 -3.079 -46.805 1.00 56.94 91 LEU A C 1
ATOM 721 O O . LEU A 1 91 ? 36.362 -3.688 -47.243 1.00 56.94 91 LEU A O 1
ATOM 725 N N . GLY A 1 92 ? 34.388 -2.673 -47.594 1.00 52.09 92 GLY A N 1
ATOM 726 C CA . GLY A 1 92 ? 34.520 -2.525 -49.047 1.00 52.09 92 GLY A CA 1
ATOM 727 C C . GLY A 1 92 ? 35.280 -3.660 -49.734 1.00 52.09 92 GLY A C 1
ATOM 728 O O . GLY A 1 92 ? 36.386 -3.456 -50.232 1.00 52.09 92 GLY A O 1
ATOM 729 N N . VAL A 1 93 ? 34.690 -4.857 -49.785 1.00 54.75 93 VAL A N 1
ATOM 730 C CA . VAL A 1 93 ? 35.171 -5.925 -50.668 1.00 54.75 93 VAL A CA 1
ATOM 731 C C . VAL A 1 93 ? 34.947 -5.465 -52.111 1.00 54.75 93 VAL A C 1
ATOM 733 O O . VAL A 1 93 ? 33.948 -5.796 -52.747 1.00 54.75 93 VAL A O 1
ATOM 736 N N . GLN A 1 94 ? 35.894 -4.689 -52.640 1.00 51.88 94 GLN A N 1
ATOM 737 C CA . GLN A 1 94 ? 36.091 -4.491 -54.069 1.00 51.88 94 GLN A CA 1
ATOM 738 C C . GLN A 1 94 ? 36.577 -5.817 -54.664 1.00 51.88 94 GLN A C 1
ATOM 740 O O . GLN A 1 94 ? 37.746 -5.999 -54.984 1.00 51.88 94 GLN A O 1
ATOM 745 N N . ARG A 1 95 ? 35.669 -6.782 -54.820 1.00 55.84 95 ARG A N 1
ATOM 746 C CA . ARG A 1 95 ? 35.828 -7.833 -55.827 1.00 55.84 95 ARG A CA 1
ATOM 747 C C . ARG A 1 95 ? 35.177 -7.340 -57.111 1.00 55.84 95 ARG A C 1
ATOM 749 O O . ARG A 1 95 ? 34.125 -7.828 -57.517 1.00 55.84 95 ARG A O 1
ATOM 756 N N . LEU A 1 96 ? 35.814 -6.361 -57.753 1.00 51.41 96 LEU A N 1
ATOM 757 C CA . LEU A 1 96 ? 35.600 -6.155 -59.177 1.00 51.41 96 LEU A CA 1
ATOM 758 C C . LEU A 1 96 ? 36.362 -7.254 -59.910 1.00 51.41 96 LEU A C 1
ATOM 760 O O . LEU A 1 96 ? 37.586 -7.336 -59.892 1.00 51.41 96 LEU A O 1
ATOM 764 N N . ARG A 1 97 ? 35.563 -8.143 -60.494 1.00 55.12 97 ARG A N 1
ATOM 765 C CA . ARG A 1 97 ? 35.936 -9.117 -61.510 1.00 55.12 97 ARG A CA 1
ATOM 766 C C . ARG A 1 97 ? 36.864 -8.460 -62.538 1.00 55.12 97 ARG A C 1
ATOM 768 O O . ARG A 1 97 ? 36.401 -7.656 -63.339 1.00 55.12 97 ARG A O 1
ATOM 775 N N . ALA A 1 98 ? 38.132 -8.849 -62.561 1.00 48.66 98 ALA A N 1
ATOM 776 C CA . ALA A 1 98 ? 38.933 -8.767 -63.772 1.00 48.66 98 ALA A CA 1
ATOM 777 C C . ALA A 1 98 ? 38.820 -10.126 -64.469 1.00 48.66 98 ALA A C 1
ATOM 779 O O . ALA A 1 98 ? 39.563 -11.060 -64.192 1.00 48.66 98 ALA A O 1
ATOM 780 N N . VAL A 1 99 ? 37.791 -10.240 -65.308 1.00 53.28 99 VAL A N 1
ATOM 781 C CA . VAL A 1 99 ? 37.767 -11.195 -66.412 1.00 53.28 99 VAL A CA 1
ATOM 782 C C . VAL A 1 99 ? 38.742 -10.647 -67.447 1.00 53.28 99 VAL A C 1
ATOM 784 O O . VAL A 1 99 ? 38.460 -9.606 -68.038 1.00 53.28 99 VAL A O 1
ATOM 787 N N . ARG A 1 100 ? 39.880 -11.314 -67.618 1.00 47.41 100 ARG A N 1
ATOM 788 C CA . ARG A 1 100 ? 40.617 -11.469 -68.875 1.00 47.41 100 ARG A CA 1
ATOM 789 C C . ARG A 1 100 ? 41.586 -12.628 -68.724 1.00 47.41 100 ARG A C 1
ATOM 791 O O . ARG A 1 100 ? 42.232 -12.695 -67.658 1.00 47.41 100 ARG A O 1
#

Secondary structure (DSSP, 8-state):
--------HHHHHHHHHHHHHHHHHTT----SS--TTS-HHHHHHHHHHHHHHHHHHHHHHHHHHHHHHHHHHHHHHHHHHHHHHHHHHHT---------

pLDDT: mean 82.3, std 17.83, range [47.41, 98.25]